Protein AF-A0A5N6W1S3-F1 (afdb_monomer_lite)

Organism: NCBI:txid1034304

Structure (mmCIF, N/CA/C/O backbone):
data_AF-A0A5N6W1S3-F1
#
_entry.id   AF-A0A5N6W1S3-F1
#
loop_
_atom_site.group_PDB
_atom_site.id
_atom_site.type_symbol
_atom_site.label_atom_id
_atom_site.label_alt_id
_atom_site.label_comp_id
_atom_site.label_asym_id
_atom_site.label_entity_id
_atom_site.label_seq_id
_atom_site.pdbx_PDB_ins_code
_atom_site.Cartn_x
_atom_site.Cartn_y
_atom_site.Cartn_z
_atom_site.occupancy
_atom_site.B_iso_or_equiv
_atom_site.auth_seq_id
_atom_site.auth_comp_id
_atom_site.auth_asym_id
_atom_site.auth_atom_id
_atom_site.pdbx_PDB_model_num
ATOM 1 N N . MET A 1 1 ? 32.460 -14.384 -19.239 1.00 42.47 1 MET A N 1
ATOM 2 C CA . MET A 1 1 ? 31.083 -14.241 -18.728 1.00 42.47 1 MET A CA 1
ATOM 3 C C . MET A 1 1 ? 30.262 -13.749 -19.902 1.00 42.47 1 MET A C 1
ATOM 5 O O . MET A 1 1 ? 30.258 -12.557 -20.178 1.00 42.47 1 MET A O 1
ATOM 9 N N . GLU A 1 2 ? 29.756 -14.685 -20.703 1.00 34.16 2 GLU A N 1
ATOM 10 C CA . GLU A 1 2 ? 28.988 -14.373 -21.909 1.00 34.16 2 GLU A CA 1
ATOM 11 C C . GLU A 1 2 ? 27.663 -13.730 -21.504 1.00 34.16 2 GLU A C 1
ATOM 13 O O . GLU A 1 2 ? 26.864 -14.315 -20.776 1.00 34.16 2 GLU A O 1
ATOM 18 N N . VAL A 1 3 ? 27.475 -12.487 -21.936 1.00 53.69 3 VAL A N 1
ATOM 19 C CA . VAL A 1 3 ? 26.214 -11.764 -21.810 1.00 53.69 3 VAL A CA 1
ATOM 20 C C . VAL A 1 3 ? 25.281 -12.362 -22.860 1.00 53.69 3 VAL A C 1
ATOM 22 O O . VAL A 1 3 ? 25.472 -12.141 -24.056 1.00 53.69 3 VAL A O 1
ATOM 25 N N . GLY A 1 4 ? 24.340 -13.194 -22.405 1.00 53.88 4 GLY A N 1
ATOM 26 C CA . GLY A 1 4 ? 23.334 -13.847 -23.241 1.00 53.88 4 GLY A CA 1
ATOM 27 C C . GLY A 1 4 ? 22.463 -12.846 -24.018 1.00 53.88 4 GLY A C 1
ATOM 28 O O . GLY A 1 4 ? 22.406 -11.663 -23.664 1.00 53.88 4 GLY A O 1
ATOM 29 N N . PRO A 1 5 ? 21.820 -13.290 -25.111 1.00 51.69 5 PRO A N 1
ATOM 30 C CA . PRO A 1 5 ? 21.126 -12.416 -26.044 1.00 51.69 5 PRO A CA 1
ATOM 31 C C . PRO A 1 5 ? 19.974 -11.651 -25.375 1.00 51.69 5 PRO A C 1
ATOM 33 O O . PRO A 1 5 ? 19.291 -12.118 -24.478 1.00 51.69 5 PRO A O 1
ATOM 36 N N . ARG A 1 6 ? 19.781 -10.421 -25.847 1.00 58.47 6 ARG A N 1
ATOM 37 C CA . ARG A 1 6 ? 18.997 -9.316 -25.272 1.00 58.47 6 ARG A CA 1
ATOM 38 C C . ARG A 1 6 ? 17.459 -9.513 -25.225 1.00 58.47 6 ARG A C 1
ATOM 40 O O . ARG A 1 6 ? 16.759 -8.527 -25.021 1.00 58.47 6 ARG A O 1
ATOM 47 N N . ASN A 1 7 ? 16.906 -10.715 -25.430 1.00 53.06 7 ASN A N 1
ATOM 48 C CA . ASN A 1 7 ? 15.512 -10.857 -25.900 1.00 53.06 7 ASN A CA 1
ATOM 49 C C . ASN A 1 7 ? 14.569 -11.768 -25.082 1.00 53.06 7 ASN A C 1
ATOM 51 O O . ASN A 1 7 ? 13.421 -11.934 -25.486 1.00 53.06 7 ASN A O 1
ATOM 55 N N . ASP A 1 8 ? 14.999 -12.319 -23.949 1.00 52.09 8 ASP A N 1
ATOM 56 C CA . ASP A 1 8 ? 14.243 -13.355 -23.224 1.00 52.09 8 ASP A CA 1
ATOM 57 C C . ASP A 1 8 ? 14.442 -13.337 -21.701 1.00 52.09 8 ASP A C 1
ATOM 59 O O . ASP A 1 8 ? 14.051 -14.275 -21.012 1.00 52.09 8 ASP A O 1
ATOM 63 N N . V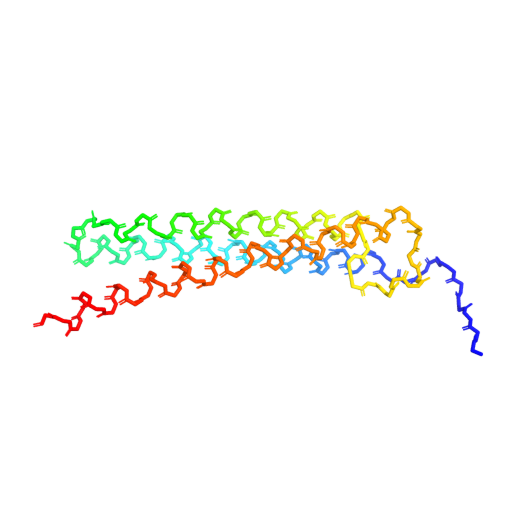AL A 1 9 ? 14.966 -12.244 -21.125 1.00 61.06 9 VAL A N 1
ATOM 64 C CA . VAL A 1 9 ? 14.642 -11.981 -19.713 1.00 61.06 9 VAL A CA 1
ATOM 65 C C . VAL A 1 9 ? 13.120 -11.911 -19.649 1.00 61.06 9 VAL A C 1
ATOM 67 O O . VAL A 1 9 ? 12.533 -11.171 -20.433 1.00 61.06 9 VAL A O 1
ATOM 70 N N . ASP A 1 10 ? 12.478 -12.731 -18.817 1.00 67.06 10 ASP A N 1
ATOM 71 C CA . ASP A 1 10 ? 11.021 -12.879 -18.784 1.00 67.06 10 ASP A CA 1
ATOM 72 C C . ASP A 1 10 ? 10.330 -11.581 -18.309 1.00 67.06 10 ASP A C 1
ATOM 74 O O . ASP A 1 10 ? 9.792 -11.506 -17.204 1.00 67.06 10 ASP A O 1
ATOM 78 N N . LEU A 1 11 ? 10.340 -10.539 -19.146 1.00 67.50 11 LEU A N 1
ATOM 79 C CA . LEU A 1 11 ? 9.746 -9.226 -18.898 1.00 67.50 11 LEU A CA 1
ATOM 80 C C . LEU A 1 11 ? 8.246 -9.386 -18.671 1.00 67.50 11 LEU A C 1
ATOM 82 O O . LEU A 1 11 ? 7.642 -8.876 -17.739 1.00 67.50 11 LEU A O 1
ATOM 86 N N . TRP A 1 12 ? 7.617 -10.209 -19.496 1.00 66.62 12 TRP A N 1
ATOM 87 C CA . TRP A 1 12 ? 6.211 -10.495 -19.302 1.00 66.62 12 TRP A CA 1
ATOM 88 C C . TRP A 1 12 ? 5.946 -11.178 -17.944 1.00 66.62 12 TRP A C 1
ATOM 90 O O . TRP A 1 12 ? 4.955 -10.873 -17.273 1.00 66.62 12 TRP A O 1
ATOM 100 N N . ALA A 1 13 ? 6.847 -12.056 -17.484 1.00 74.19 13 ALA A N 1
ATOM 101 C CA . ALA A 1 13 ? 6.698 -12.702 -16.184 1.00 74.19 13 ALA A CA 1
ATOM 102 C C . ALA A 1 13 ? 7.006 -11.747 -15.020 1.00 74.19 13 ALA A C 1
ATOM 104 O O . ALA A 1 13 ? 6.328 -11.809 -13.997 1.00 74.19 13 ALA A O 1
ATOM 105 N N . ASN A 1 14 ? 7.996 -10.854 -15.122 1.00 73.44 14 ASN A N 1
ATOM 106 C CA . ASN A 1 14 ? 8.307 -9.926 -14.032 1.00 73.44 14 ASN A CA 1
ATOM 107 C C . ASN A 1 14 ? 7.236 -8.830 -13.890 1.00 73.44 14 ASN A C 1
ATOM 109 O O . ASN A 1 14 ? 6.823 -8.530 -12.767 1.00 73.44 14 ASN A O 1
ATOM 113 N N . GLU A 1 15 ? 6.716 -8.312 -15.004 1.00 78.81 15 GLU A N 1
ATOM 114 C CA . GLU A 1 15 ? 5.621 -7.344 -15.023 1.00 78.81 15 GLU A CA 1
ATOM 115 C C . GLU A 1 15 ? 4.350 -7.950 -14.425 1.00 78.81 15 GLU A C 1
ATOM 117 O O . GLU A 1 15 ? 3.761 -7.380 -13.503 1.00 78.81 15 GLU A O 1
ATOM 122 N N . SER A 1 16 ? 3.957 -9.144 -14.879 1.00 80.62 16 SER A N 1
ATOM 123 C CA . SER A 1 16 ? 2.766 -9.830 -14.365 1.00 80.62 16 SER A CA 1
ATOM 124 C C . SER A 1 16 ? 2.876 -10.155 -12.873 1.00 80.62 16 SER A C 1
ATOM 126 O O . SER A 1 16 ? 1.910 -9.959 -12.132 1.00 80.62 16 SER A O 1
ATOM 128 N N . ARG A 1 17 ? 4.057 -10.560 -12.390 1.00 80.50 17 ARG A N 1
ATOM 129 C CA . ARG A 1 17 ? 4.316 -10.778 -10.956 1.00 80.50 17 ARG A CA 1
ATOM 130 C C . ARG A 1 17 ? 4.191 -9.487 -10.145 1.00 80.50 17 ARG A C 1
ATOM 132 O O . ARG A 1 17 ? 3.549 -9.495 -9.094 1.00 80.50 17 ARG A O 1
ATOM 139 N N . GLY A 1 18 ? 4.761 -8.382 -10.629 1.00 81.25 18 GLY A N 1
ATOM 140 C CA . GLY A 1 18 ? 4.668 -7.077 -9.966 1.00 81.25 18 GLY A CA 1
ATOM 141 C C . GLY A 1 18 ? 3.228 -6.565 -9.873 1.00 81.25 18 GLY A C 1
ATOM 142 O O . GLY A 1 18 ? 2.797 -6.073 -8.823 1.00 81.25 18 GLY A O 1
ATOM 143 N N . LEU A 1 19 ? 2.452 -6.752 -10.943 1.00 84.94 19 LEU A N 1
ATOM 144 C CA . LEU A 1 19 ? 1.031 -6.413 -10.980 1.00 84.94 19 LEU A CA 1
ATOM 145 C C . LEU A 1 19 ? 0.211 -7.293 -10.033 1.00 84.94 19 LEU A C 1
ATOM 147 O O . LEU A 1 19 ? -0.590 -6.768 -9.261 1.00 84.94 19 LEU A O 1
ATOM 151 N N . ALA A 1 20 ? 0.438 -8.609 -10.036 1.00 87.25 20 ALA A N 1
ATOM 152 C CA . ALA A 1 20 ? -0.292 -9.545 -9.185 1.00 87.25 20 ALA A CA 1
ATOM 153 C C . ALA A 1 20 ? -0.140 -9.209 -7.692 1.00 87.25 20 ALA A C 1
ATOM 155 O O . ALA A 1 20 ? -1.134 -9.168 -6.961 1.00 87.25 20 ALA A O 1
ATOM 156 N N . ILE A 1 21 ? 1.082 -8.908 -7.239 1.00 87.19 21 ILE A N 1
ATOM 157 C CA . ILE A 1 21 ? 1.357 -8.528 -5.843 1.00 87.19 21 ILE A CA 1
ATOM 158 C C . ILE A 1 21 ? 0.686 -7.192 -5.498 1.00 87.19 21 ILE A C 1
ATOM 160 O O . ILE A 1 21 ? 0.053 -7.068 -4.451 1.00 87.19 21 ILE A O 1
ATOM 164 N N . SER A 1 22 ? 0.774 -6.203 -6.390 1.00 87.44 22 SER A N 1
ATOM 165 C CA . SER A 1 22 ? 0.193 -4.876 -6.156 1.00 87.44 22 SER A CA 1
ATOM 166 C C . SER A 1 22 ? -1.339 -4.923 -6.079 1.00 87.44 22 SER A C 1
ATOM 168 O O . SER A 1 22 ? -1.938 -4.336 -5.181 1.00 87.44 22 SER A O 1
ATOM 170 N N . ILE A 1 23 ? -1.986 -5.662 -6.987 1.00 88.81 23 ILE A N 1
ATOM 171 C CA . ILE A 1 23 ? -3.450 -5.784 -7.043 1.00 88.81 23 ILE A CA 1
ATOM 172 C C . ILE A 1 23 ? -3.973 -6.594 -5.854 1.00 88.81 23 ILE A C 1
ATOM 174 O O . ILE A 1 23 ? -4.902 -6.156 -5.179 1.00 88.81 23 ILE A O 1
ATOM 178 N N . SER A 1 24 ? -3.374 -7.754 -5.566 1.00 90.50 24 SER A N 1
ATOM 179 C CA . SER A 1 24 ? -3.779 -8.572 -4.413 1.00 90.50 24 SER A CA 1
ATOM 180 C C . SER A 1 24 ? -3.616 -7.810 -3.096 1.00 90.50 24 SER A C 1
ATOM 182 O O . SER A 1 24 ? -4.521 -7.831 -2.260 1.00 90.50 24 SER A O 1
ATOM 184 N N . GLY A 1 25 ? -2.524 -7.056 -2.947 1.00 87.44 25 GLY A N 1
ATOM 185 C CA . GLY A 1 25 ? -2.301 -6.171 -1.810 1.00 87.44 25 GLY A CA 1
ATOM 186 C C . GLY A 1 25 ? -3.389 -5.103 -1.657 1.00 87.44 25 GLY A C 1
ATOM 187 O O . GLY A 1 25 ? -3.928 -4.938 -0.563 1.00 87.44 25 GLY A O 1
ATOM 188 N N . LEU A 1 26 ? -3.784 -4.431 -2.747 1.00 88.81 26 LEU A N 1
ATOM 189 C CA . LEU A 1 26 ? -4.890 -3.459 -2.757 1.00 88.81 26 LEU A CA 1
ATOM 190 C C . LEU A 1 26 ? -6.224 -4.072 -2.331 1.00 88.81 26 LEU A C 1
ATOM 192 O O . LEU A 1 26 ? -6.945 -3.483 -1.520 1.00 88.81 26 LEU A O 1
ATOM 196 N N . VAL A 1 27 ? -6.544 -5.263 -2.833 1.00 91.31 27 VAL A N 1
ATOM 197 C CA . VAL A 1 27 ? -7.771 -5.977 -2.462 1.00 91.31 27 VAL A CA 1
ATOM 198 C C . VAL A 1 27 ? -7.760 -6.310 -0.970 1.00 91.31 27 VAL A C 1
ATOM 200 O O . VAL A 1 27 ? -8.708 -5.987 -0.261 1.00 91.31 27 VAL A O 1
ATOM 203 N N . ILE A 1 28 ? -6.667 -6.872 -0.453 1.00 89.38 28 ILE A N 1
ATOM 204 C CA . ILE A 1 28 ? -6.556 -7.213 0.973 1.00 89.38 28 ILE A CA 1
ATOM 205 C C . ILE A 1 28 ? -6.620 -5.953 1.845 1.00 89.38 28 ILE A C 1
ATOM 207 O O . ILE A 1 28 ? -7.317 -5.944 2.859 1.00 89.38 28 ILE A O 1
ATOM 211 N N . ALA A 1 29 ? -5.936 -4.875 1.455 1.00 86.69 29 ALA A N 1
ATOM 212 C CA . ALA A 1 29 ? -5.932 -3.624 2.206 1.00 86.69 29 ALA A CA 1
ATOM 213 C C . ALA A 1 29 ? -7.329 -2.994 2.276 1.00 86.69 29 ALA A C 1
ATOM 215 O O . ALA A 1 29 ? -7.782 -2.627 3.360 1.00 86.69 29 ALA A O 1
ATOM 216 N N . THR A 1 30 ? -8.040 -2.916 1.149 1.00 88.62 30 THR A N 1
ATOM 217 C CA . THR A 1 30 ? -9.412 -2.385 1.103 1.00 88.62 30 THR A CA 1
ATOM 218 C C . THR A 1 30 ? -10.379 -3.231 1.925 1.00 88.62 30 THR A C 1
ATOM 220 O O . THR A 1 30 ? -11.111 -2.679 2.746 1.00 88.62 30 THR A O 1
ATOM 223 N N . LEU A 1 31 ? -10.326 -4.561 1.796 1.00 89.19 31 LEU A N 1
ATOM 224 C CA . LEU A 1 31 ? -11.103 -5.485 2.629 1.00 89.19 31 LEU A CA 1
ATOM 225 C C . LEU A 1 31 ? -10.809 -5.303 4.119 1.00 89.19 31 LEU A C 1
ATOM 227 O O . LEU A 1 31 ? -11.734 -5.267 4.924 1.00 89.19 31 LEU A O 1
ATOM 231 N N . SER A 1 32 ? -9.541 -5.142 4.490 1.00 85.50 32 SER A N 1
ATOM 232 C CA . SER A 1 32 ? -9.131 -4.947 5.882 1.00 85.50 32 SER A CA 1
ATOM 233 C C . SER A 1 32 ? -9.676 -3.635 6.465 1.00 85.50 32 SER A C 1
ATOM 235 O O . SER A 1 32 ? -10.142 -3.603 7.606 1.00 85.50 32 SER A O 1
ATOM 237 N N . VAL A 1 33 ? -9.708 -2.559 5.668 1.00 84.06 33 VAL A N 1
ATOM 238 C CA . VAL A 1 33 ? -10.334 -1.287 6.063 1.00 84.06 33 VAL A CA 1
ATOM 239 C C . VAL A 1 33 ? -11.849 -1.433 6.209 1.00 84.06 33 VAL A C 1
ATOM 241 O O . VAL A 1 33 ? -12.394 -1.008 7.225 1.00 84.06 33 VAL A O 1
ATOM 244 N N . ILE A 1 34 ? -12.530 -2.087 5.262 1.00 85.88 34 ILE A N 1
ATOM 245 C CA . ILE A 1 34 ? -13.978 -2.342 5.355 1.00 85.88 34 ILE A CA 1
ATOM 246 C C . ILE A 1 34 ? -14.296 -3.161 6.607 1.00 85.88 34 ILE A C 1
ATOM 248 O O . ILE A 1 34 ? -15.186 -2.799 7.373 1.00 85.88 34 ILE A O 1
ATOM 252 N N . LEU A 1 35 ? -13.546 -4.237 6.853 1.00 83.31 35 LEU A N 1
ATOM 253 C CA . LEU A 1 35 ? -13.750 -5.091 8.017 1.00 83.31 35 LEU A CA 1
ATOM 254 C C . LEU A 1 35 ? -13.538 -4.316 9.323 1.00 83.31 35 LEU A C 1
ATOM 256 O O . LEU A 1 35 ? -14.288 -4.519 10.275 1.00 83.31 35 LEU A O 1
ATOM 260 N N . ARG A 1 36 ? -12.580 -3.380 9.353 1.00 77.81 36 ARG A N 1
ATOM 261 C CA . ARG A 1 36 ? -12.415 -2.433 10.465 1.00 77.81 36 ARG A CA 1
ATOM 262 C C . ARG A 1 36 ? -13.655 -1.573 10.675 1.00 77.81 36 ARG A C 1
ATOM 264 O O . ARG A 1 36 ? -14.139 -1.521 11.801 1.00 77.81 36 ARG A O 1
ATOM 271 N N . PHE A 1 37 ? -14.191 -0.950 9.626 1.00 79.31 37 PHE A N 1
ATOM 272 C CA . PHE A 1 37 ? -15.418 -0.151 9.729 1.00 79.31 37 PHE A CA 1
ATOM 273 C C . PHE A 1 37 ? -16.603 -0.991 10.222 1.00 79.31 37 PHE A C 1
ATOM 275 O O . PHE A 1 37 ? -17.320 -0.574 11.129 1.00 79.31 37 PHE A O 1
ATOM 282 N N . VAL A 1 38 ? -16.771 -2.210 9.702 1.00 80.50 38 VAL A N 1
ATOM 283 C CA . VAL A 1 38 ? -17.830 -3.134 10.139 1.00 80.50 38 VAL A CA 1
ATOM 284 C C . VAL A 1 38 ? -17.647 -3.535 11.605 1.00 80.50 38 VAL A C 1
ATOM 286 O O . VAL A 1 38 ? -18.609 -3.508 12.371 1.00 80.50 38 VAL A O 1
ATOM 289 N N . ALA A 1 39 ? -16.427 -3.868 12.032 1.00 76.69 39 ALA A N 1
ATOM 290 C CA . ALA A 1 39 ? -16.133 -4.193 13.427 1.00 76.69 39 ALA A CA 1
ATOM 291 C C . ALA A 1 39 ? -16.430 -3.008 14.362 1.00 76.69 39 ALA A C 1
ATOM 293 O O . ALA A 1 39 ? -16.993 -3.197 15.439 1.00 76.69 39 ALA A O 1
ATOM 294 N N . ARG A 1 40 ? -16.120 -1.780 13.927 1.00 69.19 40 ARG A N 1
ATOM 295 C CA . ARG A 1 40 ? -16.422 -0.540 14.663 1.00 69.19 40 ARG A CA 1
ATOM 296 C C . ARG A 1 40 ? -17.931 -0.319 14.787 1.00 69.19 40 ARG A C 1
ATOM 298 O O . ARG A 1 40 ? -18.402 -0.065 15.894 1.00 69.19 40 ARG A O 1
ATOM 305 N N . MET A 1 41 ? -18.688 -0.504 13.699 1.00 71.69 41 MET A N 1
ATOM 306 C CA . MET A 1 41 ? -20.156 -0.425 13.718 1.00 71.69 41 MET A CA 1
ATOM 307 C C . MET A 1 41 ? -20.772 -1.457 14.670 1.00 71.69 41 MET A C 1
ATOM 309 O O . MET A 1 41 ? -21.664 -1.116 15.442 1.00 71.69 41 MET A O 1
ATOM 313 N N . LYS A 1 42 ? -20.282 -2.705 14.665 1.00 75.25 42 LYS A N 1
ATOM 314 C CA . LYS A 1 42 ? -20.789 -3.764 15.557 1.00 75.25 42 LYS A CA 1
ATOM 315 C C . LYS A 1 42 ? -20.451 -3.524 17.029 1.00 75.25 42 LYS A C 1
ATOM 317 O O . LYS A 1 42 ? -21.245 -3.893 17.886 1.00 75.25 42 LYS A O 1
ATOM 322 N N . ASN A 1 43 ? -19.319 -2.886 17.320 1.00 70.25 43 ASN A N 1
ATOM 323 C CA . ASN A 1 43 ? -18.907 -2.562 18.687 1.00 70.25 43 ASN A CA 1
ATOM 324 C C . ASN A 1 43 ? -19.572 -1.289 19.247 1.00 70.25 43 ASN A C 1
ATOM 326 O O . ASN A 1 43 ? -19.231 -0.880 20.356 1.00 70.25 43 ASN A O 1
ATOM 330 N N . GLY A 1 44 ? -20.476 -0.633 18.502 1.00 60.94 44 GLY A N 1
ATOM 331 C CA . GLY A 1 44 ? -21.218 0.548 18.972 1.00 60.94 44 GLY A CA 1
ATOM 332 C C . GLY A 1 44 ? -20.329 1.731 19.378 1.00 60.94 44 GLY A C 1
ATOM 333 O O . GLY A 1 44 ? -20.763 2.627 20.099 1.00 60.94 44 GLY A O 1
ATOM 334 N N . CYS A 1 45 ? -19.064 1.730 18.955 1.00 59.84 45 CYS A N 1
ATOM 335 C CA . CYS A 1 45 ? -18.099 2.746 19.341 1.00 59.84 45 CYS A CA 1
ATOM 336 C C . CYS A 1 45 ? -18.344 4.019 18.534 1.00 59.84 45 CYS A C 1
ATOM 338 O O . CYS A 1 45 ? -18.323 3.994 17.307 1.00 59.84 45 CYS A O 1
ATOM 340 N N . ASN A 1 46 ? -18.522 5.146 19.231 1.00 57.19 46 ASN A N 1
ATOM 341 C CA . ASN A 1 46 ? -18.646 6.454 18.592 1.00 57.19 46 ASN A CA 1
ATOM 342 C C . ASN A 1 46 ? -17.433 6.706 17.674 1.00 57.19 46 ASN A C 1
ATOM 344 O O . ASN A 1 46 ? -16.293 6.516 18.132 1.00 57.19 46 ASN A O 1
ATOM 348 N N . PHE A 1 47 ? -17.694 7.108 16.421 1.00 58.22 47 PHE A N 1
ATOM 349 C CA . PHE A 1 47 ? -16.704 7.458 15.392 1.00 58.22 47 PHE A CA 1
ATOM 350 C C . PHE A 1 47 ? -15.849 8.635 15.882 1.00 58.22 47 PHE A C 1
ATOM 352 O O . PHE A 1 47 ? -16.156 9.801 15.650 1.00 58.22 47 PHE A O 1
ATOM 359 N N . GLY A 1 48 ? -14.804 8.330 16.647 1.00 58.38 48 GLY A N 1
ATOM 360 C CA . GLY A 1 48 ? -13.837 9.318 17.112 1.00 58.38 48 GLY A CA 1
ATOM 361 C C . GLY A 1 48 ? -12.864 9.691 15.995 1.00 58.38 48 GLY A C 1
ATOM 362 O O . GLY A 1 48 ? -12.749 8.969 15.005 1.00 58.38 48 GLY A O 1
ATOM 363 N N . ALA A 1 49 ? -12.101 10.770 16.197 1.00 54.31 49 ALA A N 1
ATOM 364 C CA . ALA A 1 49 ? -11.047 11.240 15.284 1.00 54.31 49 ALA A CA 1
ATOM 365 C C . ALA A 1 49 ? -10.048 10.141 14.848 1.00 54.31 49 ALA A C 1
ATOM 367 O O . ALA A 1 49 ? -9.401 10.254 13.812 1.00 54.31 49 ALA A O 1
ATOM 368 N N . ASP A 1 50 ? -9.971 9.047 15.604 1.00 57.25 50 ASP A N 1
ATOM 369 C CA . ASP A 1 50 ? -9.199 7.853 15.282 1.00 57.25 50 ASP A CA 1
ATOM 370 C C . ASP A 1 50 ? -9.672 7.084 14.024 1.00 57.25 50 ASP A C 1
ATOM 372 O O . ASP A 1 50 ? -8.847 6.548 13.286 1.00 57.25 50 ASP A O 1
ATOM 376 N N . ASP A 1 51 ? -10.980 7.048 13.712 1.00 63.22 51 ASP A N 1
ATOM 377 C CA . ASP A 1 51 ? -11.486 6.377 12.488 1.00 63.22 51 ASP A CA 1
ATOM 378 C C . ASP A 1 51 ? -11.004 7.077 11.219 1.00 63.22 51 ASP A C 1
ATOM 380 O O . ASP A 1 51 ? -10.951 6.486 10.144 1.00 63.22 51 ASP A O 1
ATOM 384 N N . TRP A 1 52 ? -10.623 8.345 11.335 1.00 68.06 52 TRP A N 1
ATOM 385 C CA . TRP A 1 52 ? -10.174 9.139 10.207 1.00 68.06 52 TRP A CA 1
ATOM 386 C C . TRP A 1 52 ? -8.700 8.918 9.896 1.00 68.06 52 TRP A C 1
ATOM 388 O O . TRP A 1 52 ? -8.266 9.354 8.841 1.00 68.06 52 TRP A O 1
ATOM 398 N N . MET A 1 53 ? -7.933 8.219 10.743 1.00 71.62 53 MET A N 1
ATOM 399 C CA . MET A 1 53 ? -6.526 7.895 10.469 1.00 71.62 53 MET A CA 1
ATOM 400 C C . MET A 1 53 ? -6.355 6.695 9.528 1.00 71.62 53 MET A C 1
ATOM 402 O O . MET A 1 53 ? -5.314 6.564 8.879 1.00 71.62 53 MET A O 1
ATOM 406 N N . ILE A 1 54 ? -7.376 5.840 9.389 1.00 80.00 54 ILE A N 1
ATOM 407 C CA . ILE A 1 54 ? -7.302 4.685 8.484 1.00 80.00 54 ILE A CA 1
ATOM 408 C C . ILE A 1 54 ? -7.475 5.077 7.010 1.00 80.00 54 ILE A C 1
ATOM 410 O O . ILE A 1 54 ? -6.855 4.482 6.132 1.00 80.00 54 ILE A O 1
ATOM 414 N N . LEU A 1 55 ? -8.270 6.114 6.735 1.00 81.62 55 LEU A N 1
ATOM 415 C CA . LEU A 1 55 ? -8.492 6.647 5.390 1.00 81.62 55 LEU A CA 1
ATOM 416 C C . LEU A 1 55 ? -7.216 7.213 4.735 1.00 81.62 55 LEU A C 1
ATOM 418 O O . LEU A 1 55 ? -6.915 6.804 3.613 1.00 81.62 55 LEU A O 1
ATOM 422 N N . PRO A 1 56 ? -6.416 8.084 5.386 1.00 83.06 56 PRO A N 1
ATOM 423 C CA . PRO A 1 56 ? -5.157 8.558 4.830 1.00 83.06 56 PRO A CA 1
ATOM 424 C C . PRO A 1 56 ? -4.123 7.433 4.734 1.00 83.06 56 PRO A C 1
ATOM 426 O O . PRO A 1 56 ? -3.354 7.423 3.779 1.00 83.06 56 PRO A O 1
ATOM 429 N N . SER A 1 57 ? -4.138 6.442 5.639 1.00 83.25 57 SER A N 1
ATOM 430 C CA . SER A 1 57 ? -3.307 5.234 5.494 1.00 83.25 57 SER A CA 1
ATOM 431 C C . SER A 1 57 ? -3.632 4.488 4.197 1.00 83.25 57 SER A C 1
ATOM 433 O O . SER A 1 57 ? -2.730 4.177 3.419 1.00 83.25 57 SER A O 1
ATOM 435 N N . LEU A 1 58 ? -4.923 4.266 3.921 1.00 85.31 58 LEU A N 1
ATOM 436 C CA . LEU A 1 58 ? -5.370 3.627 2.687 1.00 85.31 58 LEU A CA 1
ATOM 437 C C . LEU A 1 58 ? -4.990 4.470 1.462 1.00 85.31 58 LEU A C 1
ATOM 439 O O . LEU A 1 58 ? -4.479 3.928 0.487 1.00 85.31 58 LEU A O 1
ATOM 443 N N . LEU A 1 59 ? -5.168 5.791 1.519 1.00 87.81 59 LEU A N 1
ATOM 444 C CA . LEU A 1 59 ? -4.801 6.695 0.428 1.00 87.81 59 LEU A CA 1
ATOM 445 C C . LEU A 1 59 ? -3.294 6.651 0.118 1.00 87.81 59 LEU A C 1
ATOM 447 O O . LEU A 1 59 ? -2.907 6.545 -1.047 1.00 87.81 59 LEU A O 1
ATOM 451 N N . CYS A 1 60 ? -2.437 6.669 1.143 1.00 86.94 60 CYS A N 1
ATOM 452 C CA . CYS A 1 60 ? -0.992 6.502 0.974 1.00 86.94 60 CYS A CA 1
ATOM 453 C C . CYS A 1 60 ? -0.643 5.134 0.371 1.00 86.94 60 CYS A C 1
ATOM 455 O O . CYS A 1 60 ? 0.251 5.045 -0.473 1.00 86.94 60 CYS A O 1
ATOM 457 N N . TYR A 1 61 ? -1.378 4.083 0.737 1.00 86.81 61 TYR A N 1
ATOM 458 C CA . TYR A 1 61 ? -1.189 2.755 0.162 1.00 86.81 61 TYR A CA 1
ATOM 459 C C . TYR A 1 61 ? -1.595 2.677 -1.317 1.00 86.81 61 TYR A C 1
ATOM 461 O O . TYR A 1 61 ? -0.920 2.021 -2.116 1.00 86.81 61 TYR A O 1
ATOM 469 N N . TYR A 1 62 ? -2.650 3.390 -1.716 1.00 88.12 62 TYR A N 1
ATOM 470 C CA . TYR A 1 62 ? -3.004 3.555 -3.126 1.00 88.12 62 TYR A CA 1
ATOM 471 C C . TYR A 1 62 ? -1.888 4.265 -3.899 1.00 88.12 62 TYR A C 1
ATOM 473 O O . TYR A 1 62 ? -1.480 3.780 -4.952 1.00 88.12 62 TYR A O 1
ATOM 481 N N . ALA A 1 63 ? -1.334 5.357 -3.361 1.00 87.50 63 ALA A N 1
ATOM 482 C CA . ALA A 1 63 ? -0.216 6.071 -3.986 1.00 87.50 63 ALA A CA 1
ATOM 483 C C . ALA A 1 63 ? 1.037 5.186 -4.140 1.00 87.50 63 ALA A C 1
ATOM 485 O O . ALA A 1 63 ? 1.689 5.193 -5.189 1.00 87.50 63 ALA A O 1
ATOM 486 N N . PHE A 1 64 ? 1.338 4.370 -3.125 1.00 86.56 64 PHE A N 1
ATOM 487 C CA . PHE A 1 64 ? 2.395 3.360 -3.183 1.00 86.56 64 PHE A CA 1
ATOM 488 C C . PHE A 1 64 ? 2.140 2.330 -4.290 1.00 86.56 64 PHE A C 1
ATOM 490 O O . PHE A 1 64 ? 3.021 2.072 -5.107 1.00 86.56 64 PHE A O 1
ATOM 497 N N . SER A 1 65 ? 0.927 1.781 -4.354 1.00 85.62 65 SER A N 1
ATOM 498 C CA . SER A 1 65 ? 0.565 0.741 -5.323 1.00 85.62 65 SER A CA 1
ATOM 499 C C . SER A 1 65 ? 0.571 1.266 -6.760 1.00 85.62 65 SER A C 1
ATOM 501 O O . SER A 1 65 ? 1.056 0.587 -7.658 1.00 85.62 65 SER A O 1
ATOM 503 N N . ILE A 1 66 ? 0.115 2.502 -6.989 1.00 86.75 66 ILE A N 1
ATOM 504 C CA . ILE A 1 66 ? 0.201 3.165 -8.301 1.00 86.75 66 ILE A CA 1
ATOM 505 C C . ILE A 1 66 ? 1.665 3.339 -8.714 1.00 86.75 66 ILE A C 1
ATOM 507 O O . ILE A 1 66 ? 2.022 3.055 -9.856 1.00 86.75 66 ILE A O 1
ATOM 511 N N . SER A 1 67 ? 2.523 3.754 -7.780 1.00 84.31 67 SER A N 1
ATOM 512 C CA . SER A 1 67 ? 3.961 3.906 -8.031 1.00 84.31 67 SER A CA 1
ATOM 513 C C . SER A 1 67 ? 4.628 2.561 -8.348 1.00 84.31 67 SER A C 1
ATOM 515 O O . SER A 1 67 ? 5.457 2.488 -9.255 1.00 84.31 67 SER A O 1
ATOM 517 N N . ALA A 1 68 ? 4.217 1.487 -7.665 1.00 80.69 68 ALA A N 1
ATOM 518 C CA . ALA A 1 68 ? 4.674 0.123 -7.924 1.00 80.69 68 ALA A CA 1
ATOM 519 C C . ALA A 1 68 ? 4.253 -0.374 -9.318 1.00 80.69 68 ALA A C 1
ATOM 521 O O . ALA A 1 68 ? 5.079 -0.893 -10.065 1.00 80.69 68 ALA A O 1
ATOM 522 N N . ILE A 1 69 ? 2.988 -0.162 -9.698 1.00 84.12 69 ILE A N 1
ATOM 523 C CA . ILE A 1 69 ? 2.441 -0.530 -11.014 1.00 84.12 69 ILE A CA 1
ATOM 524 C C . ILE A 1 69 ? 3.135 0.256 -12.132 1.00 84.12 69 ILE A C 1
ATOM 526 O O . ILE A 1 69 ? 3.496 -0.306 -13.169 1.00 84.12 69 ILE A O 1
ATOM 530 N N . TRP A 1 70 ? 3.360 1.555 -11.926 1.00 82.50 70 TRP A N 1
ATOM 531 C CA . TRP A 1 70 ? 4.075 2.395 -12.885 1.00 82.50 70 TRP A CA 1
ATOM 532 C C . TRP A 1 70 ? 5.523 1.930 -13.068 1.00 82.50 70 TRP A C 1
ATOM 534 O O . TRP A 1 70 ? 5.993 1.789 -14.195 1.00 82.50 70 TRP A O 1
ATOM 544 N N . GLY A 1 71 ? 6.218 1.620 -11.972 1.00 74.81 71 GLY A N 1
ATOM 545 C CA . GLY A 1 71 ? 7.576 1.095 -12.035 1.00 74.81 71 GLY A CA 1
ATOM 546 C C . GLY A 1 71 ? 7.656 -0.303 -12.663 1.00 74.81 71 GLY A C 1
ATOM 547 O O . GLY A 1 71 ? 8.594 -0.563 -13.413 1.00 74.81 71 GLY A O 1
ATOM 548 N N . ALA A 1 72 ? 6.661 -1.171 -12.442 1.00 74.88 72 ALA A N 1
ATOM 549 C CA . ALA A 1 72 ? 6.566 -2.477 -13.098 1.00 74.88 72 ALA A CA 1
ATOM 550 C C . ALA A 1 72 ? 6.400 -2.337 -14.620 1.00 74.88 72 ALA A C 1
ATOM 552 O O . ALA A 1 72 ? 7.178 -2.918 -15.359 1.00 74.88 72 ALA A O 1
ATOM 553 N N . THR A 1 73 ? 5.464 -1.498 -15.076 1.00 72.81 73 THR A N 1
ATOM 554 C CA . THR A 1 73 ? 5.101 -1.351 -16.505 1.00 72.81 73 THR A CA 1
ATOM 555 C C . THR A 1 73 ? 6.043 -0.473 -17.335 1.00 72.81 73 THR A C 1
ATOM 557 O O . THR A 1 73 ? 6.036 -0.534 -18.565 1.00 72.81 73 THR A O 1
ATOM 560 N N . LYS A 1 74 ? 6.800 0.433 -16.704 1.00 70.62 74 LYS A N 1
ATOM 561 C CA . LYS A 1 74 ? 7.691 1.378 -17.409 1.00 70.62 74 LYS A CA 1
ATOM 562 C C . LYS A 1 74 ? 9.165 1.200 -17.077 1.00 70.62 74 LYS A C 1
ATOM 564 O O . LY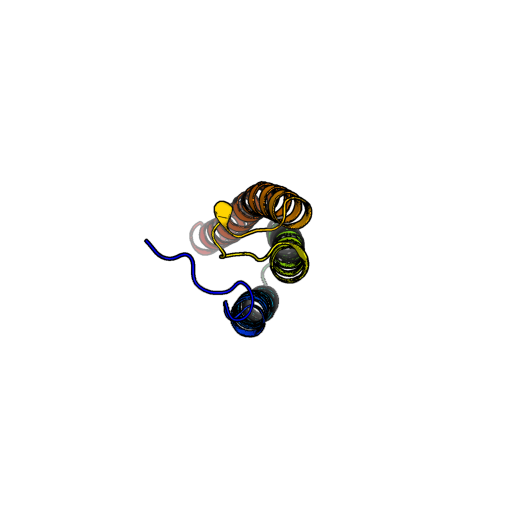S A 1 74 ? 10.010 1.616 -17.867 1.00 70.62 74 LYS A O 1
ATOM 569 N N . GLY A 1 75 ? 9.469 0.646 -15.909 1.00 63.88 75 GLY A N 1
ATOM 570 C CA . G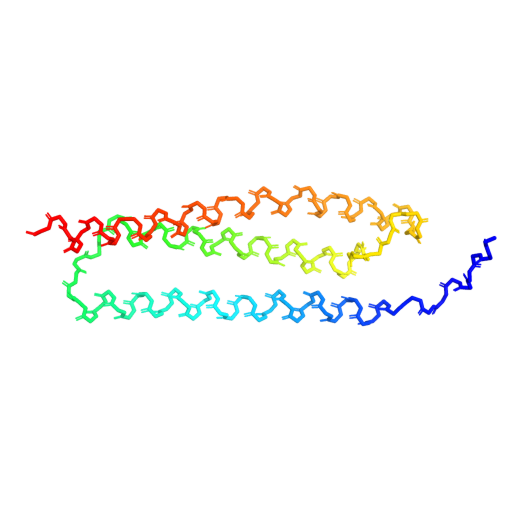LY A 1 75 ? 10.802 0.655 -15.320 1.00 63.88 75 GLY A CA 1
ATOM 571 C C . GLY A 1 75 ? 11.449 -0.716 -15.188 1.00 63.88 75 GLY A C 1
ATOM 572 O O . GLY A 1 75 ? 12.446 -0.799 -14.491 1.00 63.88 75 GLY A O 1
ATOM 573 N N . GLY A 1 76 ? 10.933 -1.798 -15.777 1.00 64.81 76 GLY A N 1
ATOM 574 C CA . GLY A 1 76 ? 11.577 -3.116 -15.648 1.00 64.81 76 GLY A CA 1
ATOM 575 C C . GLY A 1 76 ? 11.883 -3.479 -14.186 1.00 64.81 76 GLY A C 1
ATOM 576 O O . GLY A 1 76 ? 12.993 -3.902 -13.865 1.00 64.81 76 GLY A O 1
ATOM 577 N N . LEU A 1 77 ? 10.937 -3.199 -13.280 1.00 64.38 77 LEU A N 1
ATOM 578 C CA . LEU A 1 77 ? 11.136 -3.340 -11.838 1.00 64.38 77 LEU A CA 1
ATOM 579 C C . LEU A 1 77 ? 11.606 -4.770 -11.509 1.00 64.38 77 LEU A C 1
ATOM 581 O O . LEU A 1 77 ? 10.952 -5.745 -11.880 1.00 64.38 77 LEU A O 1
ATOM 585 N N . GLY A 1 78 ? 12.740 -4.898 -10.815 1.00 63.09 78 GLY A N 1
ATOM 586 C CA . GLY A 1 78 ? 13.314 -6.196 -10.435 1.00 63.09 78 GLY A CA 1
ATOM 587 C C . GLY A 1 78 ? 14.326 -6.794 -11.419 1.00 63.09 78 GLY A C 1
ATOM 588 O O . GLY A 1 78 ? 14.767 -7.917 -11.202 1.00 63.09 78 GLY A O 1
ATOM 589 N N . ILE A 1 79 ? 14.712 -6.063 -12.465 1.00 69.12 79 ILE A N 1
ATOM 590 C CA . ILE A 1 79 ? 15.828 -6.415 -13.354 1.00 69.12 79 ILE A CA 1
ATOM 591 C C . ILE A 1 79 ? 17.051 -5.582 -12.956 1.00 69.12 79 ILE A C 1
ATOM 593 O O . ILE A 1 79 ? 16.913 -4.427 -12.543 1.00 69.12 79 ILE A O 1
ATOM 597 N N . ASP A 1 80 ? 18.249 -6.154 -13.086 1.00 68.38 80 ASP A N 1
ATOM 598 C CA . ASP A 1 80 ? 19.494 -5.444 -12.797 1.00 68.38 80 ASP A CA 1
ATOM 599 C C . ASP A 1 80 ? 19.619 -4.154 -13.616 1.00 68.38 80 ASP A C 1
ATOM 601 O O . ASP A 1 80 ? 19.483 -4.152 -14.841 1.00 68.38 80 ASP A O 1
ATOM 605 N N . PHE A 1 81 ? 19.963 -3.057 -12.934 1.00 65.88 81 PHE A N 1
ATOM 606 C CA . PHE A 1 81 ? 20.132 -1.725 -13.532 1.00 65.88 81 PHE A CA 1
ATOM 607 C C . PHE A 1 81 ? 21.104 -1.707 -14.722 1.00 65.88 81 PHE A C 1
ATOM 609 O O . PHE A 1 81 ? 20.966 -0.867 -15.606 1.00 65.88 81 PHE A O 1
ATOM 616 N N . VAL A 1 82 ? 22.071 -2.630 -14.754 1.00 66.75 82 VAL A N 1
ATOM 617 C CA . VAL A 1 82 ? 23.074 -2.758 -15.825 1.00 66.75 82 VAL A CA 1
ATOM 618 C C . VAL A 1 82 ? 22.463 -3.294 -17.126 1.00 66.75 82 VAL A C 1
ATOM 620 O O . VAL A 1 82 ? 22.954 -2.975 -18.206 1.00 66.75 82 VAL A O 1
ATOM 623 N N . LEU A 1 83 ? 21.381 -4.076 -17.042 1.00 66.88 83 LEU A N 1
ATOM 624 C CA . LEU A 1 83 ? 20.670 -4.609 -18.207 1.00 66.88 83 LEU A CA 1
ATOM 625 C C . LEU A 1 83 ? 19.598 -3.654 -18.752 1.00 66.88 83 LEU A C 1
ATOM 627 O O . LEU A 1 83 ? 19.056 -3.903 -19.831 1.00 66.88 83 LEU A O 1
ATOM 631 N N . LEU A 1 84 ? 19.275 -2.574 -18.035 1.00 68.06 84 LEU A N 1
ATOM 632 C CA . LEU A 1 84 ? 18.188 -1.683 -18.423 1.00 68.06 84 LEU A CA 1
ATOM 633 C C . LEU A 1 84 ? 18.631 -0.637 -19.454 1.00 68.06 84 LEU A C 1
ATOM 635 O O . LEU A 1 84 ? 19.657 0.023 -19.277 1.00 68.06 84 LEU A O 1
ATOM 639 N N . PRO A 1 85 ? 17.812 -0.381 -20.492 1.00 73.50 85 PRO A N 1
ATOM 640 C CA . PRO A 1 85 ? 17.959 0.802 -21.322 1.00 73.50 85 PRO A CA 1
ATOM 641 C C . PRO A 1 85 ? 17.993 2.075 -20.453 1.00 73.50 85 PRO A C 1
ATOM 643 O O . PRO A 1 85 ? 17.165 2.203 -19.544 1.00 73.50 85 PRO A O 1
ATOM 646 N N . PRO A 1 86 ? 18.851 3.067 -20.767 1.00 72.06 86 PRO A N 1
ATOM 647 C CA . PRO A 1 86 ? 18.963 4.312 -20.003 1.00 72.06 86 PRO A CA 1
ATOM 648 C C . PRO A 1 86 ? 17.627 4.999 -19.649 1.00 72.06 86 PRO A C 1
ATOM 650 O O . PRO A 1 86 ? 17.468 5.415 -18.500 1.00 72.06 86 PRO A O 1
ATOM 653 N N . PRO A 1 87 ? 16.625 5.100 -20.554 1.00 71.94 87 PRO A N 1
ATOM 654 C CA . PRO A 1 87 ? 15.347 5.721 -20.200 1.00 71.94 87 PRO A CA 1
ATOM 655 C C . PRO A 1 87 ? 14.525 4.902 -19.194 1.00 71.94 87 PRO A C 1
ATOM 657 O O . PRO A 1 87 ? 13.814 5.484 -18.375 1.00 71.94 87 PRO A O 1
ATOM 660 N N . GLN A 1 88 ? 14.627 3.571 -19.228 1.00 69.44 88 GLN A N 1
ATOM 661 C CA . GLN A 1 88 ? 13.917 2.689 -18.299 1.00 69.44 88 GLN A CA 1
ATOM 662 C C . GLN A 1 88 ? 14.588 2.709 -16.926 1.00 69.44 88 GLN A C 1
ATOM 664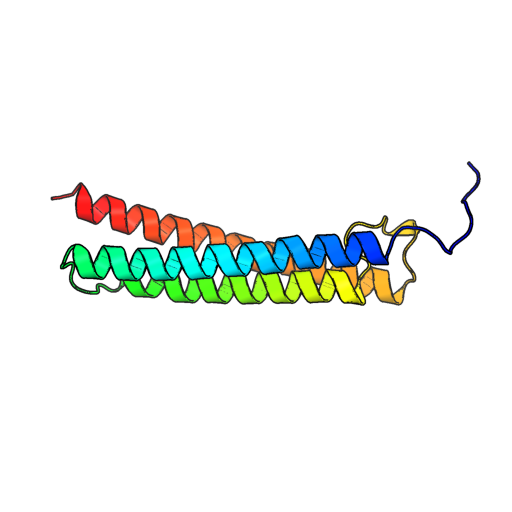 O O . GLN A 1 88 ? 13.889 2.884 -15.938 1.00 69.44 88 GLN A O 1
ATOM 669 N N . ALA A 1 89 ? 15.924 2.675 -16.867 1.00 71.12 89 ALA A N 1
ATOM 670 C CA . ALA A 1 89 ? 16.688 2.761 -15.619 1.00 71.12 89 ALA A CA 1
ATOM 671 C C . ALA A 1 89 ? 16.368 4.035 -14.813 1.00 71.12 89 ALA A C 1
ATOM 673 O O . ALA A 1 89 ? 16.221 3.992 -13.590 1.00 71.12 89 ALA A O 1
ATOM 674 N N . ILE A 1 90 ? 16.201 5.178 -15.48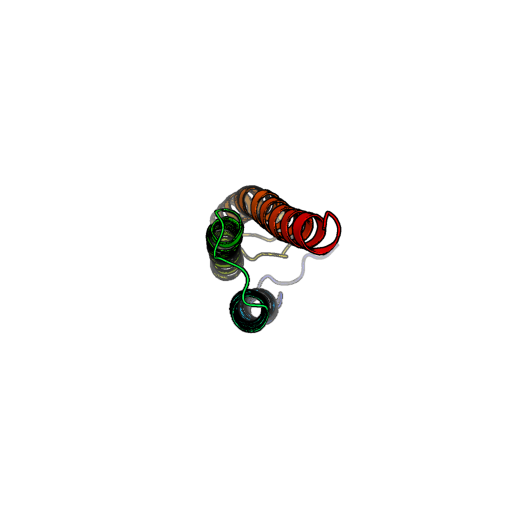9 1.00 77.06 90 ILE A N 1
ATOM 675 C CA . ILE A 1 90 ? 15.800 6.433 -14.834 1.00 77.06 90 ILE A CA 1
ATOM 676 C C . ILE A 1 90 ? 14.371 6.331 -14.279 1.00 77.06 90 ILE A C 1
ATOM 678 O O . ILE A 1 90 ? 14.102 6.824 -13.181 1.00 77.06 90 ILE A O 1
ATOM 682 N N . AL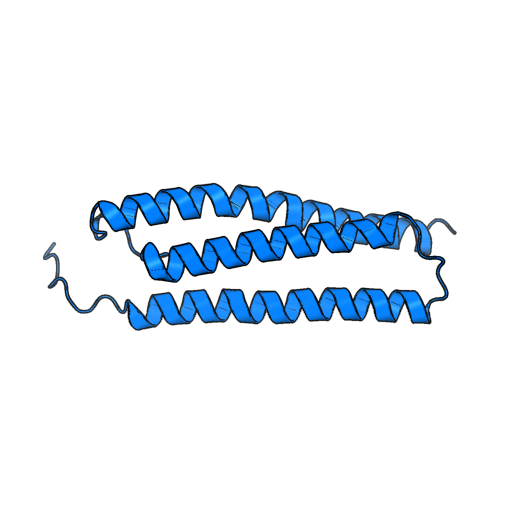A A 1 91 ? 13.451 5.689 -15.006 1.00 75.00 91 ALA A N 1
ATOM 683 C CA . ALA A 1 91 ? 12.085 5.469 -14.535 1.00 75.00 91 ALA A CA 1
ATOM 684 C C . ALA A 1 91 ? 12.049 4.535 -13.312 1.00 75.00 91 ALA A C 1
ATOM 686 O O . ALA A 1 91 ? 11.387 4.861 -12.325 1.00 75.00 91 ALA A O 1
ATOM 687 N N . THR A 1 92 ? 12.819 3.442 -13.318 1.00 74.06 92 THR A N 1
ATOM 688 C CA . THR A 1 92 ? 12.985 2.544 -12.162 1.00 74.06 92 THR A CA 1
ATOM 689 C C . THR A 1 92 ? 13.554 3.286 -10.967 1.00 74.06 92 THR A C 1
ATOM 691 O O . THR A 1 92 ? 13.016 3.177 -9.872 1.00 74.06 92 THR A O 1
ATOM 694 N N . GLY A 1 93 ? 14.611 4.079 -11.168 1.00 76.25 93 GLY A N 1
ATOM 695 C CA . GLY A 1 93 ? 15.246 4.847 -10.099 1.00 76.25 93 GLY A CA 1
ATOM 696 C C . GLY A 1 93 ? 14.273 5.827 -9.442 1.00 76.25 93 GLY A C 1
ATOM 697 O O . GLY A 1 93 ? 14.187 5.890 -8.216 1.00 76.25 93 GLY A O 1
ATOM 698 N N . LYS A 1 94 ? 13.470 6.532 -10.249 1.00 78.69 94 LYS A N 1
ATOM 699 C CA . LYS A 1 94 ? 12.403 7.411 -9.749 1.00 78.69 94 LYS A CA 1
ATOM 700 C C . LYS A 1 94 ? 11.333 6.638 -8.975 1.00 78.69 94 LYS A C 1
ATOM 702 O O . LYS A 1 94 ? 10.956 7.064 -7.886 1.00 78.69 94 LYS A O 1
ATOM 707 N N . GLY A 1 95 ? 10.867 5.507 -9.506 1.00 77.06 95 GLY A N 1
ATOM 708 C CA . GLY A 1 95 ? 9.875 4.656 -8.843 1.00 77.06 95 GLY A CA 1
ATOM 709 C C . GLY A 1 95 ? 10.374 4.125 -7.498 1.00 77.06 95 GLY A C 1
ATOM 710 O O . GLY A 1 95 ? 9.724 4.326 -6.473 1.00 77.06 95 GLY A O 1
ATOM 711 N N . SER A 1 96 ? 11.573 3.542 -7.479 1.00 78.81 96 SER A N 1
ATOM 712 C CA . SER A 1 96 ? 12.216 2.998 -6.278 1.00 78.81 96 SER A CA 1
ATOM 713 C C . SER A 1 96 ? 12.506 4.054 -5.214 1.00 78.81 96 SER A C 1
ATOM 715 O O . SER A 1 96 ? 12.528 3.725 -4.034 1.00 78.81 96 SER A O 1
ATOM 717 N N . TYR A 1 97 ? 12.698 5.319 -5.599 1.00 83.00 97 TYR A N 1
ATOM 718 C CA . TYR A 1 97 ? 12.839 6.420 -4.647 1.00 83.00 97 TYR A CA 1
ATOM 719 C C . TYR A 1 97 ? 11.499 6.824 -4.015 1.00 83.00 97 TYR A C 1
ATOM 721 O O . TYR A 1 97 ? 11.424 7.092 -2.818 1.00 83.00 97 TYR A O 1
ATOM 729 N N . ILE A 1 98 ? 10.420 6.836 -4.800 1.00 82.94 98 ILE A N 1
ATOM 730 C CA . ILE A 1 98 ? 9.090 7.275 -4.355 1.00 82.94 98 ILE A CA 1
ATOM 731 C C . ILE A 1 98 ? 8.387 6.211 -3.497 1.00 82.94 98 ILE A C 1
ATOM 733 O O . ILE A 1 98 ? 7.707 6.538 -2.524 1.00 82.94 98 ILE A O 1
ATOM 737 N N . MET A 1 99 ? 8.563 4.930 -3.818 1.00 82.31 99 MET A N 1
ATOM 738 C CA . MET A 1 99 ? 7.952 3.814 -3.088 1.00 82.31 99 MET A CA 1
ATOM 739 C C . MET A 1 99 ? 8.186 3.846 -1.561 1.00 82.31 99 MET A C 1
ATOM 741 O O . MET A 1 99 ? 7.204 3.808 -0.812 1.00 82.31 99 MET A O 1
ATOM 745 N N . PRO A 1 100 ? 9.422 3.964 -1.038 1.00 84.50 100 PRO A N 1
ATOM 746 C CA . PRO A 1 100 ? 9.651 4.002 0.403 1.00 84.50 100 PRO A CA 1
ATOM 747 C C . PRO A 1 100 ? 8.978 5.205 1.074 1.00 84.50 100 PRO A C 1
ATOM 749 O O . PRO A 1 100 ? 8.411 5.040 2.155 1.00 84.50 100 PRO A O 1
ATOM 752 N N . ILE A 1 101 ? 8.943 6.364 0.403 1.00 88.50 101 ILE A N 1
ATOM 753 C CA . ILE A 1 101 ? 8.323 7.603 0.906 1.00 88.50 101 ILE A CA 1
ATOM 754 C C . ILE A 1 101 ? 6.844 7.394 1.237 1.00 88.50 101 ILE A C 1
ATOM 756 O O . ILE A 1 101 ? 6.374 7.917 2.241 1.00 88.50 101 ILE A O 1
ATOM 760 N N . PHE A 1 102 ? 6.116 6.604 0.443 1.00 85.44 102 PHE A N 1
ATOM 761 C CA . PHE A 1 102 ? 4.709 6.291 0.713 1.00 85.44 102 PHE A CA 1
ATOM 762 C C . PHE A 1 102 ? 4.518 5.064 1.612 1.00 85.44 102 PHE A C 1
ATOM 764 O O . PHE A 1 102 ? 3.550 4.999 2.375 1.00 85.44 102 PHE A O 1
ATOM 771 N N . SER A 1 103 ? 5.438 4.098 1.576 1.00 82.31 103 SER A N 1
ATOM 772 C CA . SER A 1 103 ? 5.334 2.886 2.400 1.00 82.31 103 SER A CA 1
ATOM 773 C C . SER A 1 103 ? 5.483 3.170 3.903 1.00 82.31 103 SER A C 1
ATOM 775 O O . SER A 1 103 ? 4.712 2.646 4.708 1.00 82.31 103 SER A O 1
ATOM 777 N N . VAL A 1 104 ? 6.412 4.053 4.290 1.00 87.75 104 VAL A N 1
ATOM 778 C CA . VAL A 1 104 ? 6.681 4.410 5.692 1.00 87.75 104 VAL A CA 1
ATOM 779 C C . VAL A 1 104 ? 5.453 5.023 6.381 1.00 87.75 104 VAL A C 1
ATOM 781 O O . VAL A 1 104 ? 5.024 4.477 7.400 1.00 87.75 104 VAL A O 1
ATOM 784 N N . PRO A 1 105 ? 4.827 6.098 5.860 1.00 84.94 105 PRO A N 1
ATOM 785 C CA . PRO A 1 105 ? 3.632 6.668 6.471 1.00 84.94 105 PRO A CA 1
ATOM 786 C C . PRO A 1 105 ? 2.461 5.686 6.455 1.00 84.94 105 PRO A C 1
ATOM 788 O O . PRO A 1 105 ? 1.728 5.630 7.436 1.00 84.94 105 PRO A O 1
ATOM 791 N N . THR A 1 106 ? 2.316 4.855 5.415 1.00 85.31 106 THR A N 1
ATOM 792 C CA . THR A 1 106 ? 1.268 3.821 5.373 1.00 85.31 106 THR A CA 1
ATOM 793 C C . THR A 1 106 ? 1.351 2.897 6.591 1.00 85.31 106 THR A C 1
ATOM 795 O O . THR A 1 106 ? 0.355 2.720 7.295 1.00 85.31 106 THR A O 1
ATOM 798 N N . ILE A 1 107 ? 2.542 2.359 6.879 1.00 85.00 107 ILE A N 1
ATOM 799 C CA . ILE A 1 107 ? 2.775 1.466 8.023 1.00 85.00 107 ILE A CA 1
ATOM 800 C C . ILE A 1 107 ? 2.602 2.222 9.346 1.00 85.00 107 ILE A C 1
ATOM 802 O O . ILE A 1 107 ? 1.996 1.691 10.277 1.00 85.00 107 ILE A O 1
ATOM 806 N N . SER A 1 108 ? 3.097 3.457 9.440 1.00 84.88 108 SER A N 1
ATOM 807 C CA . SER A 1 108 ? 2.971 4.281 10.647 1.00 84.88 108 SER A CA 1
ATOM 808 C C . SER A 1 108 ? 1.513 4.599 10.982 1.00 84.88 108 SER A C 1
ATOM 810 O O . SER A 1 108 ? 1.090 4.362 12.110 1.00 84.88 108 SER A O 1
ATOM 812 N N . PHE A 1 109 ? 0.711 5.048 10.012 1.00 80.94 109 PHE A N 1
ATOM 813 C CA . PHE A 1 109 ? -0.717 5.304 10.219 1.00 80.94 109 PHE A CA 1
ATOM 814 C C . PHE A 1 109 ? -1.496 4.019 10.518 1.00 80.94 109 PHE A C 1
ATOM 816 O O . PHE A 1 109 ? -2.373 4.020 11.382 1.00 80.94 109 PHE A O 1
ATOM 823 N N . ALA A 1 110 ? -1.141 2.900 9.877 1.00 81.69 110 ALA A N 1
ATOM 824 C CA . ALA A 1 110 ? -1.748 1.609 10.182 1.00 81.69 110 ALA A CA 1
ATOM 825 C C . ALA A 1 110 ? -1.460 1.168 11.628 1.00 81.69 110 ALA A C 1
ATOM 827 O O . ALA A 1 110 ? -2.366 0.677 12.301 1.00 81.69 110 ALA A O 1
ATOM 828 N N . LYS A 1 111 ? -0.229 1.372 12.121 1.00 82.75 111 LYS A N 1
ATOM 829 C CA . LYS A 1 111 ? 0.156 1.099 13.516 1.00 82.75 111 LYS A CA 1
ATOM 830 C C . LYS A 1 111 ? -0.551 2.028 14.498 1.00 82.75 111 LYS A C 1
ATOM 832 O O . LYS A 1 111 ? -1.079 1.538 15.490 1.00 82.75 111 LYS A O 1
ATOM 837 N N . LEU A 1 112 ? -0.608 3.331 14.214 1.00 79.81 112 LEU A N 1
ATOM 838 C CA . LEU A 1 112 ? -1.324 4.303 15.047 1.00 79.81 112 LEU A CA 1
ATOM 839 C C . LEU A 1 112 ? -2.802 3.924 15.197 1.00 79.81 112 LEU A C 1
ATOM 841 O O . LEU A 1 112 ? -3.296 3.860 16.317 1.00 79.81 112 LEU A O 1
ATOM 845 N N . SER A 1 113 ? -3.461 3.537 14.100 1.00 77.69 113 SER A N 1
ATOM 846 C CA . SER A 1 113 ? -4.846 3.048 14.132 1.00 77.69 113 SER A CA 1
ATOM 847 C C . SER A 1 113 ? -5.026 1.809 15.027 1.00 77.69 113 SER A C 1
ATOM 849 O O . SER A 1 113 ? -6.045 1.677 15.703 1.00 77.69 113 SER A O 1
ATOM 851 N N . ILE A 1 114 ? -4.041 0.899 15.083 1.00 78.69 114 ILE A N 1
ATOM 852 C CA . ILE A 1 114 ? -4.072 -0.256 16.003 1.00 78.69 114 ILE A CA 1
ATOM 853 C C . ILE A 1 114 ? -3.869 0.191 17.451 1.00 78.69 114 ILE A C 1
ATOM 855 O O . ILE A 1 114 ? -4.593 -0.268 18.330 1.00 78.69 114 ILE A O 1
ATOM 859 N N . ILE A 1 115 ? -2.894 1.063 17.713 1.00 81.88 115 ILE A N 1
ATOM 860 C CA . ILE A 1 115 ? -2.559 1.515 19.071 1.00 81.88 115 ILE A CA 1
ATOM 861 C C . ILE A 1 115 ? -3.740 2.252 19.696 1.00 81.88 115 ILE A C 1
ATOM 863 O O . ILE A 1 115 ? -4.100 1.963 20.833 1.00 81.88 115 ILE A O 1
ATOM 867 N N . CYS A 1 116 ? -4.386 3.150 18.958 1.00 71.19 116 CYS A N 1
ATOM 868 C CA . CYS A 1 116 ? -5.567 3.853 19.444 1.00 71.19 116 CYS A CA 1
ATOM 869 C C . CYS A 1 116 ? -6.749 2.910 19.703 1.00 71.19 116 CYS A C 1
ATOM 871 O O . CYS A 1 116 ? -7.448 3.067 20.707 1.00 71.19 116 CYS A O 1
ATOM 873 N N . LEU A 1 117 ? -6.950 1.899 18.844 1.00 70.81 117 LEU A N 1
ATOM 874 C CA . LEU A 1 117 ? -7.938 0.845 19.084 1.00 70.81 117 LEU A CA 1
ATOM 875 C C . LEU A 1 117 ? -7.637 0.113 20.400 1.00 70.81 117 LEU A C 1
ATOM 877 O O . LEU A 1 117 ? -8.533 -0.071 21.219 1.00 70.81 117 LEU A O 1
ATOM 881 N N . TYR A 1 118 ? -6.376 -0.269 20.611 1.00 75.94 118 TYR A N 1
ATOM 882 C CA . TYR A 1 118 ? -5.944 -0.996 21.801 1.00 75.94 118 TYR A CA 1
ATOM 883 C C . TYR A 1 118 ? -6.087 -0.147 23.068 1.00 75.94 118 TYR A C 1
ATOM 885 O O . TYR A 1 118 ? -6.654 -0.602 24.057 1.00 75.94 118 TYR A O 1
ATOM 893 N N . HIS A 1 119 ? -5.653 1.113 23.019 1.00 74.25 119 HIS A N 1
ATOM 894 C CA . HIS A 1 119 ? -5.788 2.045 24.132 1.00 74.25 119 HIS A CA 1
ATOM 895 C C . HIS A 1 119 ? -7.256 2.223 24.528 1.00 74.25 119 HIS A C 1
ATOM 897 O O . HIS A 1 119 ? -7.570 2.236 25.706 1.00 74.25 119 HIS A O 1
ATOM 903 N N . ARG A 1 120 ? -8.192 2.302 23.577 1.00 66.88 120 ARG A N 1
ATOM 904 C CA . ARG A 1 120 ? -9.615 2.467 23.908 1.00 66.88 120 ARG A CA 1
ATOM 905 C C . ARG A 1 120 ? -10.248 1.210 24.517 1.00 66.88 120 ARG A C 1
ATOM 907 O O . ARG A 1 120 ? -11.094 1.343 25.392 1.00 66.88 120 ARG A O 1
ATOM 914 N N . VAL A 1 121 ? -9.857 0.017 24.060 1.00 74.81 121 VAL A N 1
ATOM 915 C CA . VAL A 1 121 ? -10.397 -1.258 24.571 1.00 74.81 121 VAL A CA 1
ATOM 916 C C . VAL A 1 121 ? -9.866 -1.585 25.967 1.00 74.81 121 VAL A C 1
ATOM 918 O O . VAL A 1 121 ? -10.629 -2.068 26.792 1.00 74.81 121 VAL A O 1
ATOM 921 N N . PHE A 1 122 ? -8.580 -1.330 26.230 1.00 75.19 122 PHE A N 1
ATOM 922 C CA . PHE A 1 122 ? -7.913 -1.741 27.473 1.00 75.19 122 PHE A CA 1
ATOM 923 C C . PHE A 1 122 ? -7.710 -0.619 28.500 1.00 75.19 122 PHE A C 1
ATOM 925 O O . PHE A 1 122 ? -7.381 -0.921 29.640 1.00 75.19 122 PHE A O 1
ATOM 932 N N . ALA A 1 123 ? -7.870 0.658 28.130 1.00 63.53 123 ALA A N 1
ATOM 933 C CA . ALA A 1 123 ? -7.839 1.769 29.092 1.00 63.53 123 ALA A CA 1
ATOM 934 C C . ALA A 1 123 ? -9.224 2.091 29.691 1.00 63.53 123 ALA A C 1
ATOM 936 O O . ALA A 1 123 ? -9.408 3.179 30.237 1.00 63.53 123 ALA A O 1
ATOM 937 N N . THR A 1 124 ? -10.183 1.167 29.567 1.00 49.25 124 THR A N 1
ATOM 938 C CA . THR A 1 124 ? -11.449 1.156 30.319 1.00 49.25 124 THR A CA 1
ATOM 939 C C . THR A 1 124 ? -11.367 0.057 31.366 1.00 49.25 124 THR A C 1
ATOM 941 O O . THR A 1 124 ? -11.771 0.317 32.518 1.00 49.25 124 THR A O 1
#

Foldseek 3Di:
DDDDDLDDPPLVVQLVVLLVVLVVVLVVLVVVLVVVVVVCVVVVPPPDPLNVLSVVLSVLSVVLSVLSNQLSVQQSAPDDLVSDDPRNSVSNVVSVVVNVVSVVSSVVSVVSSVVVVVCVVPVD

Radius of gyration: 19.48 Å; chains: 1; bounding box: 52×26×56 Å

InterPro domains:
  IPR049326 Rhodopsin domain, fungi [PF20684] (35-123)
  IPR052337 Satratoxin biosynthesis SC1 cluster protein 4-like [PTHR33048] (25-124)

Sequence (124 aa):
MEVGPRNDVDLWANESRGLAISISGLVIATLSVILRFVARMKNGCNFGADDWMILPSLLCYYAFSISAIWGATKGGLGIDFVLLPPPQAIATGKGSYIMPIFSVPTISFAKLSIICLYHRVFAT

pLDDT: mean 75.15, std 11.36, range [34.16, 91.31]

Secondary structure (DSSP, 8-state):
-----TT-S-HHHHHHHHHHHHHHHHHHHHHHHHHHHHHHHHTT----GGGGGHHHHHHHHHHHHHHHHHHHHHH-TTS-GGGS-HHHHHHHHHHHHHHHHHHHHHHHHHHHHHHHHHHHHH--